Protein AF-A0A4P9YIH1-F1 (afdb_monomer)

pLDDT: mean 81.48, std 16.1, range [33.16, 98.31]

Secondary structure (DSSP, 8-state):
---HHHHHHHHHHHHHHHHHH-TTTHHHHHHHHHHHHHHHHHHHHHHHHHHHHHHHHHHHHHHHHHHHHHHHHHHHHHHHHHHHHHHHHHHHHHHHHHHHHHHHHHHHHHHHS---TTS-HHHHHHHHHHHHHHH---HHHHHHHHHH-GGGGSGGGS--

Radius of gyration: 50.25 Å; Cα contacts (8 Å, |Δi|>4): 17; chains: 1; bounding box: 88×40×124 Å

Sequence (160 aa):
MVNPDDQMAELNLIIEQVSQNYSLIAPVLIRIKSHYNELYRKRDDKNREKKDLEKRCNELGEQVKELCRKVKSLKDKERLMNDKILNLQKELNEKEKAIQDKSSIILDAIQEIPFDESISKRDFIVRWINQKISTGLNCKEELEYINKHPENIVESTNNI

Mean predicted aligned error: 14.92 Å

Structure (mmCIF, N/CA/C/O backbone):
data_AF-A0A4P9YIH1-F1
#
_entry.id   AF-A0A4P9YIH1-F1
#
loop_
_atom_site.group_PDB
_atom_site.id
_atom_site.type_symbol
_atom_site.label_atom_id
_atom_site.label_alt_id
_atom_site.label_comp_id
_atom_site.label_asym_id
_atom_site.label_entity_id
_atom_site.label_seq_id
_atom_site.pdbx_PDB_ins_code
_atom_site.Cartn_x
_atom_site.Cartn_y
_atom_site.Cartn_z
_atom_site.occupancy
_atom_site.B_iso_or_equiv
_atom_site.auth_seq_id
_atom_site.auth_comp_id
_atom_site.auth_asym_id
_atom_site.auth_atom_id
_atom_site.pdbx_PDB_model_num
ATOM 1 N N . MET A 1 1 ? 29.778 16.202 -35.582 1.00 55.41 1 MET A N 1
ATOM 2 C CA . MET A 1 1 ? 29.740 14.797 -36.049 1.00 55.41 1 MET A CA 1
ATOM 3 C C . MET A 1 1 ? 29.110 14.803 -37.428 1.00 55.41 1 MET A C 1
ATOM 5 O O . MET A 1 1 ? 28.101 15.475 -37.579 1.00 55.41 1 MET A O 1
ATOM 9 N N . VAL A 1 2 ? 29.721 14.146 -38.414 1.00 69.56 2 VAL A N 1
ATOM 10 C CA . VAL A 1 2 ? 29.160 14.036 -39.774 1.00 69.56 2 VAL A CA 1
ATOM 11 C C . VAL A 1 2 ? 27.953 13.092 -39.730 1.00 69.56 2 VAL A C 1
ATOM 13 O O . VAL A 1 2 ? 27.991 12.103 -38.994 1.00 69.56 2 VAL A O 1
ATOM 16 N N . ASN A 1 3 ? 26.879 13.421 -40.450 1.00 82.00 3 ASN A N 1
ATOM 17 C CA . ASN A 1 3 ? 25.670 12.603 -40.514 1.00 82.00 3 ASN A CA 1
ATOM 18 C C . ASN A 1 3 ? 25.991 11.247 -41.187 1.00 82.00 3 ASN A C 1
ATOM 20 O O . ASN A 1 3 ? 26.576 11.244 -42.270 1.00 82.00 3 ASN A O 1
ATOM 24 N N . PRO A 1 4 ? 25.638 10.105 -40.575 1.00 79.00 4 PRO A N 1
ATOM 25 C CA . PRO A 1 4 ? 25.829 8.775 -41.158 1.00 79.00 4 PRO A CA 1
ATOM 26 C C . PRO A 1 4 ? 25.236 8.616 -42.563 1.00 79.00 4 PRO A C 1
ATOM 28 O O . PRO A 1 4 ? 25.825 7.926 -43.394 1.00 79.00 4 PRO A O 1
ATOM 31 N N . ASP A 1 5 ? 24.115 9.281 -42.849 1.00 82.19 5 ASP A N 1
ATOM 32 C CA . ASP A 1 5 ? 23.485 9.241 -44.172 1.00 82.19 5 ASP A CA 1
ATOM 33 C C . ASP A 1 5 ? 24.341 9.959 -45.227 1.00 82.19 5 ASP A C 1
ATOM 35 O O . ASP A 1 5 ? 24.518 9.451 -46.336 1.00 82.19 5 ASP A O 1
ATOM 39 N N . ASP A 1 6 ? 24.964 11.081 -44.851 1.00 85.19 6 ASP A N 1
ATOM 40 C CA . ASP A 1 6 ? 25.886 11.826 -45.715 1.00 85.19 6 ASP A CA 1
ATOM 41 C C . ASP A 1 6 ? 27.170 11.014 -45.966 1.00 85.19 6 ASP A C 1
ATOM 43 O O . ASP A 1 6 ? 27.639 10.917 -47.100 1.00 85.19 6 ASP A O 1
ATOM 47 N N . GLN A 1 7 ? 27.694 10.338 -44.933 1.00 83.50 7 GLN A N 1
ATOM 48 C CA . GLN A 1 7 ? 28.839 9.423 -45.065 1.00 83.50 7 GLN A CA 1
ATOM 49 C C . GLN A 1 7 ? 28.525 8.234 -45.984 1.00 83.50 7 GLN A C 1
ATOM 51 O O . GLN A 1 7 ? 29.381 7.775 -46.741 1.00 83.50 7 GLN A O 1
ATOM 56 N N . MET A 1 8 ? 27.293 7.726 -45.935 1.00 85.38 8 MET A N 1
ATOM 57 C CA . MET A 1 8 ? 26.846 6.632 -46.792 1.00 85.38 8 MET A CA 1
ATOM 58 C C . MET A 1 8 ? 26.643 7.064 -48.241 1.00 85.38 8 MET A C 1
ATOM 60 O O . MET A 1 8 ? 26.949 6.286 -49.148 1.00 85.38 8 MET A O 1
ATOM 64 N N . ALA A 1 9 ? 26.161 8.286 -48.474 1.00 86.06 9 ALA A N 1
ATOM 65 C CA . ALA A 1 9 ? 26.066 8.865 -49.808 1.00 86.06 9 ALA A CA 1
ATOM 66 C C . ALA A 1 9 ? 27.456 9.033 -50.442 1.00 86.06 9 ALA A C 1
ATOM 68 O O . ALA A 1 9 ? 27.668 8.609 -51.578 1.00 86.06 9 ALA A O 1
ATOM 69 N N . GLU A 1 10 ? 28.424 9.552 -49.685 1.00 86.19 10 GLU A N 1
ATOM 70 C CA . GLU A 1 10 ? 29.813 9.694 -50.130 1.00 86.19 10 GLU A CA 1
ATOM 71 C C . GLU A 1 10 ? 30.459 8.332 -50.438 1.00 86.19 10 GLU A C 1
ATOM 73 O O . GLU A 1 10 ? 31.052 8.135 -51.500 1.00 86.19 10 GLU A O 1
ATOM 78 N N . LEU A 1 11 ? 30.263 7.338 -49.564 1.00 84.31 11 LEU A N 1
ATOM 79 C CA . LEU A 1 11 ? 30.773 5.982 -49.776 1.00 84.31 11 LEU A CA 1
ATOM 80 C C . LEU A 1 11 ? 30.163 5.310 -51.018 1.00 84.31 11 LEU A C 1
ATOM 82 O O . LEU A 1 11 ? 30.852 4.558 -51.709 1.00 84.31 11 LEU A O 1
ATOM 86 N N . ASN A 1 12 ? 28.889 5.576 -51.324 1.00 86.19 12 ASN A N 1
ATOM 87 C CA . ASN A 1 12 ? 28.241 5.065 -52.536 1.00 86.19 12 ASN A CA 1
ATOM 88 C C . ASN A 1 12 ? 28.895 5.618 -53.803 1.00 86.19 12 ASN A C 1
ATOM 90 O O . ASN A 1 12 ? 29.177 4.839 -54.712 1.00 86.19 12 ASN A O 1
ATOM 94 N N . LEU A 1 13 ? 29.183 6.921 -53.828 1.00 86.81 13 LEU A N 1
ATOM 95 C CA . LEU A 1 13 ? 29.855 7.576 -54.952 1.00 86.81 13 LEU A CA 1
ATOM 96 C C . LEU A 1 13 ? 31.269 7.017 -55.163 1.00 86.81 13 LEU A C 1
ATOM 98 O O . LEU A 1 13 ? 31.654 6.715 -56.291 1.00 86.81 13 LEU A O 1
ATOM 102 N N . ILE A 1 14 ? 32.021 6.799 -54.079 1.00 84.62 14 ILE A N 1
ATOM 103 C CA . ILE A 1 14 ? 33.359 6.192 -54.142 1.00 84.62 14 ILE A CA 1
ATOM 104 C C . ILE A 1 14 ? 33.281 4.759 -54.685 1.00 84.62 14 ILE A C 1
ATOM 106 O O . ILE A 1 14 ? 34.066 4.382 -55.554 1.00 84.62 14 ILE A O 1
ATOM 110 N N . ILE A 1 15 ? 32.332 3.949 -54.204 1.00 84.00 15 ILE A N 1
ATOM 111 C CA . ILE A 1 15 ? 32.149 2.573 -54.688 1.00 84.00 15 ILE A CA 1
ATOM 112 C C . ILE A 1 15 ? 31.808 2.563 -56.176 1.00 84.00 15 ILE A C 1
ATOM 114 O O . ILE A 1 15 ? 32.360 1.742 -56.906 1.00 84.00 15 ILE A O 1
ATOM 118 N N . GLU A 1 16 ? 30.937 3.458 -56.635 1.00 84.50 16 GLU A N 1
ATOM 119 C CA . GLU A 1 16 ? 30.557 3.567 -58.043 1.00 84.50 16 GLU A CA 1
ATOM 120 C C . GLU A 1 16 ? 31.764 3.922 -58.927 1.00 84.50 16 GLU A C 1
ATOM 122 O O . GLU A 1 16 ? 32.061 3.201 -59.882 1.00 84.50 16 GLU A O 1
ATOM 127 N N . GLN A 1 17 ? 32.533 4.948 -58.547 1.00 83.38 17 GLN A N 1
ATOM 128 C CA . GLN A 1 17 ? 33.735 5.380 -59.273 1.00 83.38 17 GLN A CA 1
ATOM 129 C C . GLN A 1 17 ? 34.842 4.314 -59.295 1.00 83.38 17 GLN A C 1
ATOM 131 O O . GLN A 1 17 ? 35.508 4.114 -60.315 1.00 83.38 17 GLN A O 1
ATOM 136 N N . VAL A 1 18 ? 35.050 3.602 -58.184 1.00 81.25 18 VAL A N 1
ATOM 137 C CA . VAL A 1 18 ? 36.070 2.546 -58.083 1.00 81.25 18 VAL A CA 1
ATOM 138 C C . VAL A 1 18 ? 35.636 1.287 -58.830 1.00 81.25 18 VAL A C 1
ATOM 140 O O . VAL A 1 18 ? 36.472 0.641 -59.455 1.00 81.25 18 VAL A O 1
ATOM 143 N N . SER A 1 19 ? 34.345 0.950 -58.837 1.00 79.12 19 SER A N 1
ATOM 144 C CA . SER A 1 19 ? 33.827 -0.222 -59.561 1.00 79.12 19 SER A CA 1
ATOM 145 C C . SER A 1 19 ? 33.978 -0.100 -61.074 1.00 79.12 19 SER A C 1
ATOM 147 O O . SER A 1 19 ? 34.156 -1.113 -61.745 1.00 79.12 19 SER A O 1
ATOM 149 N N . GLN A 1 20 ? 33.960 1.126 -61.601 1.00 78.75 20 GLN A N 1
ATOM 150 C CA . GLN A 1 20 ? 34.179 1.395 -63.022 1.00 78.75 20 GLN A CA 1
ATOM 151 C C . GLN A 1 20 ? 35.653 1.250 -63.441 1.00 78.75 20 GLN A C 1
ATOM 153 O O . GLN A 1 20 ? 35.920 0.901 -64.586 1.00 78.75 20 GLN A O 1
ATOM 158 N N . ASN A 1 21 ? 36.604 1.477 -62.525 1.00 79.19 21 ASN A N 1
ATOM 159 C CA . ASN A 1 21 ? 38.031 1.594 -62.856 1.00 79.19 21 ASN A CA 1
ATOM 160 C C . ASN A 1 21 ? 38.925 0.492 -62.247 1.00 79.19 21 ASN A C 1
ATOM 162 O O . ASN A 1 21 ? 40.013 0.234 -62.757 1.00 79.19 21 ASN A O 1
ATOM 166 N N . TYR A 1 22 ? 38.488 -0.182 -61.175 1.00 76.44 22 TYR A N 1
ATOM 167 C CA . TYR A 1 22 ? 39.299 -1.126 -60.392 1.00 76.44 22 TYR A CA 1
ATOM 168 C C . TYR A 1 22 ? 38.474 -2.325 -59.890 1.00 76.44 22 TYR A C 1
ATOM 170 O O . TYR A 1 22 ? 38.059 -2.403 -58.727 1.00 76.44 22 TYR A O 1
ATOM 178 N N . SER A 1 23 ? 38.290 -3.317 -60.765 1.00 74.25 23 SER A N 1
ATOM 179 C CA . SER A 1 23 ? 37.443 -4.502 -60.537 1.00 74.25 23 SER A CA 1
ATOM 180 C C . SER A 1 23 ? 37.811 -5.343 -59.304 1.00 74.25 23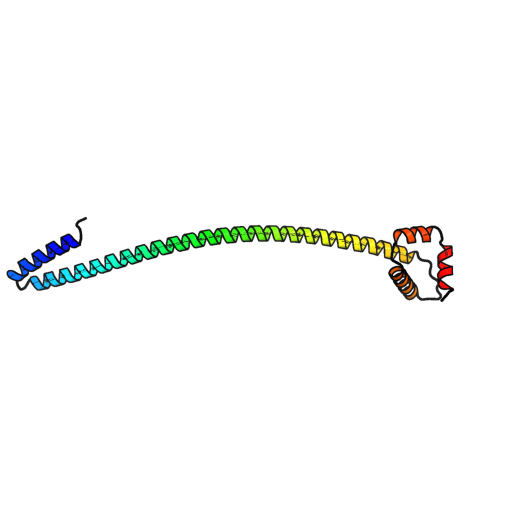 SER A C 1
ATOM 182 O O . SER A 1 23 ? 36.936 -5.965 -58.705 1.00 74.25 23 SER A O 1
ATOM 184 N N . LEU A 1 24 ? 39.079 -5.345 -58.881 1.00 80.62 24 LEU A N 1
ATOM 185 C CA . LEU A 1 24 ? 39.543 -6.114 -57.716 1.00 80.62 24 LEU A CA 1
ATOM 186 C C . LEU A 1 24 ? 39.245 -5.433 -56.367 1.00 80.62 24 LEU A C 1
ATOM 188 O O . LEU A 1 24 ? 39.159 -6.113 -55.345 1.00 80.62 24 LEU A O 1
ATOM 192 N N . ILE A 1 25 ? 39.072 -4.107 -56.346 1.00 80.81 25 ILE A N 1
ATOM 193 C CA . ILE A 1 25 ? 38.907 -3.319 -55.110 1.00 80.81 25 ILE A CA 1
ATOM 194 C C . ILE A 1 25 ? 37.425 -3.162 -54.749 1.00 80.81 25 ILE A C 1
ATOM 196 O O . ILE A 1 25 ? 37.061 -3.192 -53.571 1.00 80.81 25 ILE A O 1
ATOM 200 N N . ALA A 1 26 ? 36.549 -3.070 -55.752 1.00 81.75 26 ALA A N 1
ATOM 201 C CA . ALA A 1 26 ? 35.112 -2.900 -55.555 1.00 81.75 26 ALA A CA 1
ATOM 202 C C . ALA A 1 26 ? 34.461 -3.935 -54.605 1.00 81.75 26 ALA A C 1
ATOM 204 O O . ALA A 1 26 ? 33.733 -3.520 -53.698 1.00 81.75 26 ALA A O 1
ATOM 205 N N . PRO A 1 27 ? 34.758 -5.251 -54.684 1.00 85.88 27 PRO A N 1
ATOM 206 C CA . PRO A 1 27 ? 34.193 -6.232 -53.752 1.00 85.88 27 PRO A CA 1
ATOM 207 C C . PRO A 1 27 ? 34.603 -6.003 -52.290 1.00 85.88 27 PRO A C 1
ATOM 209 O O . PRO A 1 27 ? 33.838 -6.305 -51.371 1.00 85.88 27 PRO A O 1
ATOM 212 N N . VAL A 1 28 ? 35.807 -5.470 -52.054 1.00 86.69 28 VAL A N 1
ATOM 213 C C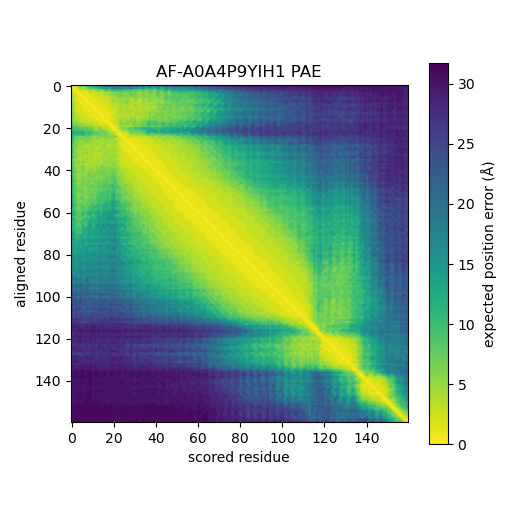A . VAL A 1 28 ? 36.294 -5.143 -50.706 1.00 86.69 28 VAL A CA 1
ATOM 214 C C . VAL A 1 28 ? 35.509 -3.961 -50.141 1.00 86.69 28 VAL A C 1
ATOM 216 O O . VAL A 1 28 ? 35.026 -4.042 -49.012 1.00 86.69 28 VAL A O 1
ATOM 219 N N . LEU A 1 29 ? 35.307 -2.906 -50.935 1.00 85.69 29 LEU A N 1
ATOM 220 C CA . LEU A 1 29 ? 34.535 -1.732 -50.519 1.00 85.69 29 LEU A CA 1
ATOM 221 C C . LEU A 1 29 ? 33.062 -2.069 -50.252 1.00 85.69 29 LEU A C 1
ATOM 223 O O . LEU A 1 29 ? 32.500 -1.610 -49.259 1.00 85.69 29 LEU A O 1
ATOM 227 N N . ILE A 1 30 ? 32.454 -2.933 -51.073 1.00 85.75 30 ILE A N 1
ATOM 228 C CA . ILE A 1 30 ? 31.090 -3.435 -50.842 1.00 85.75 30 ILE A CA 1
ATOM 229 C C . ILE A 1 30 ? 31.005 -4.167 -49.495 1.00 85.75 30 ILE A C 1
ATOM 231 O O . ILE A 1 30 ? 30.086 -3.910 -48.716 1.00 85.75 30 ILE A O 1
ATOM 235 N N . ARG A 1 31 ? 31.974 -5.037 -49.170 1.00 91.38 31 ARG A N 1
ATOM 236 C CA . ARG A 1 31 ? 32.007 -5.713 -47.861 1.00 91.38 31 ARG A CA 1
ATOM 237 C C . ARG A 1 31 ? 32.149 -4.726 -46.707 1.00 91.38 31 ARG A C 1
ATOM 239 O O . ARG A 1 31 ? 31.434 -4.879 -45.719 1.00 91.38 31 ARG A O 1
ATOM 246 N N . ILE A 1 32 ? 33.026 -3.729 -46.821 1.00 89.75 32 ILE A N 1
ATOM 247 C CA . ILE A 1 32 ? 33.203 -2.693 -45.791 1.00 89.75 32 ILE A CA 1
ATOM 248 C C . ILE A 1 32 ? 31.893 -1.924 -45.576 1.00 89.75 32 ILE A C 1
ATOM 250 O O . ILE A 1 32 ? 31.455 -1.784 -44.435 1.00 89.75 32 ILE A O 1
ATOM 254 N N . LYS A 1 33 ? 31.217 -1.513 -46.656 1.00 87.81 33 LYS A N 1
ATOM 255 C CA . LYS A 1 33 ? 29.903 -0.853 -46.602 1.00 87.81 33 LYS A CA 1
ATOM 256 C C . LYS A 1 33 ? 28.857 -1.712 -45.889 1.00 87.81 33 LYS A C 1
ATOM 258 O O . LYS A 1 33 ? 28.128 -1.210 -45.035 1.00 87.81 33 LYS A O 1
ATOM 263 N N . SER A 1 34 ? 28.784 -3.005 -46.207 1.00 90.00 34 SER A N 1
ATOM 264 C CA . SER A 1 34 ? 27.847 -3.917 -45.541 1.00 90.00 34 SER A CA 1
ATOM 265 C C . SER A 1 34 ? 28.124 -4.038 -44.040 1.00 90.00 34 SER A C 1
ATOM 267 O O . SER A 1 34 ? 27.187 -3.945 -43.251 1.00 90.00 34 SER A O 1
ATOM 269 N N . HIS A 1 35 ? 29.393 -4.164 -43.634 1.00 91.94 35 HIS A N 1
ATOM 270 C CA . HIS A 1 35 ? 29.762 -4.210 -42.213 1.00 91.94 35 HIS A CA 1
ATOM 271 C C . HIS A 1 35 ? 29.454 -2.888 -41.498 1.00 91.94 35 HIS A C 1
ATOM 273 O O . HIS A 1 35 ? 28.937 -2.903 -40.383 1.00 91.94 35 HIS A O 1
ATOM 279 N N . TYR A 1 36 ? 29.718 -1.744 -42.139 1.00 89.62 36 TYR A N 1
ATOM 280 C CA . TYR A 1 36 ? 29.362 -0.431 -41.597 1.00 89.62 36 TYR A CA 1
ATOM 281 C C . TYR A 1 36 ? 27.852 -0.323 -41.350 1.00 89.62 36 TYR A C 1
ATOM 283 O O . TYR A 1 36 ? 27.438 0.020 -40.244 1.00 89.62 36 TYR A O 1
ATOM 291 N N . ASN A 1 37 ? 27.028 -0.696 -42.334 1.00 89.19 37 ASN A N 1
ATOM 292 C CA . ASN A 1 37 ? 25.568 -0.683 -42.207 1.00 89.19 37 ASN A CA 1
ATOM 293 C C . ASN A 1 37 ? 25.064 -1.595 -41.082 1.00 89.19 37 ASN A C 1
ATOM 295 O O . ASN A 1 37 ? 24.128 -1.237 -40.367 1.00 89.19 37 ASN A O 1
ATOM 299 N N . GLU A 1 38 ? 25.667 -2.771 -40.909 1.00 93.75 38 GLU A N 1
ATOM 300 C CA . GLU A 1 38 ? 25.304 -3.685 -39.827 1.00 93.75 38 GLU A CA 1
ATOM 301 C C . GLU A 1 38 ? 25.638 -3.091 -38.452 1.00 93.75 38 GLU A C 1
ATOM 303 O O . GLU A 1 38 ? 24.802 -3.104 -37.547 1.00 93.75 38 GLU A O 1
ATOM 308 N N . LEU A 1 39 ? 26.838 -2.524 -38.296 1.00 92.06 39 LEU A N 1
ATOM 309 C CA . LEU A 1 39 ? 27.244 -1.848 -37.062 1.00 92.06 39 LEU A CA 1
ATOM 310 C C . LEU A 1 39 ? 26.364 -0.631 -36.766 1.00 92.06 39 LEU A C 1
ATOM 312 O O . LEU A 1 39 ? 26.018 -0.395 -35.607 1.00 92.06 39 LEU A O 1
ATOM 316 N N . TYR A 1 40 ? 25.983 0.114 -37.802 1.00 88.88 40 TYR A N 1
ATOM 317 C CA . TYR A 1 40 ? 25.095 1.261 -37.691 1.00 88.88 40 TYR A CA 1
ATOM 318 C C . TYR A 1 40 ? 23.711 0.853 -37.174 1.00 88.88 40 TYR A C 1
ATOM 320 O O . TYR A 1 40 ? 23.262 1.365 -36.150 1.00 88.88 40 TYR A O 1
ATOM 328 N N . ARG A 1 41 ? 23.088 -0.162 -37.787 1.00 91.31 41 ARG A N 1
ATOM 329 C CA . ARG A 1 41 ? 21.796 -0.699 -37.325 1.00 91.31 41 ARG A CA 1
ATOM 330 C C . ARG A 1 41 ? 21.868 -1.216 -35.891 1.00 91.31 41 ARG A C 1
ATOM 332 O O . ARG A 1 41 ? 21.028 -0.859 -35.075 1.00 91.31 41 ARG A O 1
ATOM 339 N N . LYS A 1 42 ? 22.916 -1.977 -35.550 1.00 94.69 42 LYS A N 1
ATOM 340 C CA . LYS A 1 42 ? 23.128 -2.469 -34.177 1.00 94.69 42 LYS A CA 1
ATOM 341 C C . LYS A 1 42 ? 23.253 -1.329 -33.165 1.00 94.69 42 LYS A C 1
ATOM 343 O O . LYS A 1 42 ? 22.794 -1.470 -32.034 1.00 94.69 42 LYS A O 1
ATOM 348 N N . ARG A 1 43 ? 23.891 -0.214 -33.535 1.00 92.38 43 ARG A N 1
ATOM 349 C CA . ARG A 1 43 ? 23.970 0.980 -32.681 1.00 92.38 43 ARG A CA 1
ATOM 350 C C . ARG A 1 43 ? 22.586 1.593 -32.472 1.00 92.38 43 ARG A C 1
ATOM 352 O O . ARG A 1 43 ? 22.241 1.898 -31.333 1.00 92.38 43 ARG A O 1
ATOM 359 N N . ASP A 1 44 ? 21.812 1.761 -33.537 1.00 91.94 44 ASP A N 1
ATOM 360 C CA . ASP A 1 44 ? 20.477 2.360 -33.460 1.00 91.94 44 ASP A CA 1
ATOM 361 C C . ASP A 1 44 ? 19.501 1.499 -32.656 1.00 91.94 44 ASP A C 1
ATOM 363 O O . ASP A 1 44 ? 18.761 2.026 -31.823 1.00 91.94 44 ASP A O 1
ATOM 367 N N . ASP A 1 45 ? 19.549 0.178 -32.822 1.00 95.69 45 ASP A N 1
ATOM 368 C CA . ASP A 1 45 ? 18.756 -0.765 -32.030 1.00 95.69 45 ASP A CA 1
ATOM 369 C C . ASP A 1 45 ? 19.103 -0.672 -30.542 1.00 95.69 45 ASP A C 1
ATOM 371 O O . ASP A 1 45 ? 18.209 -0.504 -29.713 1.00 95.69 45 ASP A O 1
ATOM 375 N N . LYS A 1 46 ? 20.398 -0.650 -30.199 1.00 95.69 46 LYS A N 1
ATOM 376 C CA . LYS A 1 46 ? 20.847 -0.442 -28.813 1.00 95.69 46 LYS A CA 1
ATOM 377 C C . LYS A 1 46 ? 20.416 0.910 -28.249 1.00 95.69 46 LYS A C 1
ATOM 379 O O . LYS A 1 46 ? 20.084 1.006 -27.071 1.00 95.69 46 LYS A O 1
ATOM 384 N N . ASN A 1 47 ? 20.420 1.965 -29.061 1.00 95.56 47 ASN A N 1
ATOM 385 C CA . ASN A 1 47 ? 19.964 3.285 -28.630 1.00 95.56 47 ASN A CA 1
ATOM 386 C C . ASN A 1 47 ? 18.453 3.312 -28.367 1.00 95.56 47 ASN A C 1
ATOM 388 O O . ASN A 1 47 ? 18.016 3.989 -27.436 1.00 95.56 47 ASN A O 1
ATOM 392 N N . ARG A 1 48 ? 17.658 2.587 -29.165 1.00 95.75 48 ARG A N 1
ATOM 393 C CA . ARG A 1 48 ? 16.218 2.413 -28.925 1.00 95.75 48 ARG A CA 1
ATOM 394 C C . ARG A 1 48 ? 15.966 1.627 -27.644 1.00 95.75 48 ARG A C 1
ATOM 396 O O . ARG A 1 48 ? 15.272 2.128 -26.767 1.0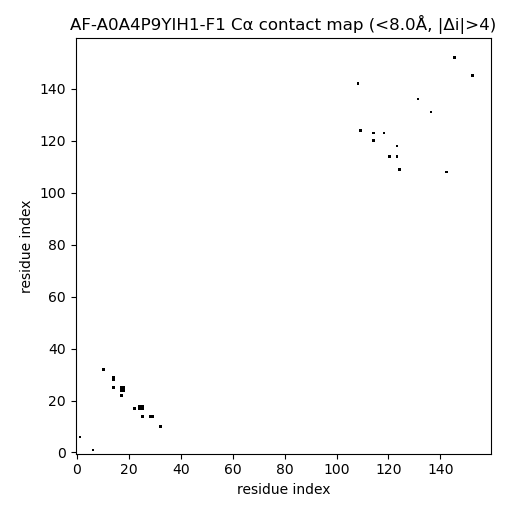0 95.75 48 ARG A O 1
ATOM 403 N N . GLU A 1 49 ? 16.627 0.484 -27.488 1.00 97.44 49 GLU A N 1
ATOM 404 C CA . GLU A 1 49 ? 16.538 -0.341 -26.279 1.00 97.44 49 GLU A CA 1
ATOM 405 C C . GLU A 1 49 ? 16.927 0.451 -25.023 1.00 97.44 49 GLU A C 1
ATOM 407 O O . GLU A 1 49 ? 16.225 0.412 -24.014 1.00 97.44 49 GLU A O 1
ATOM 412 N N . LYS A 1 50 ? 18.000 1.250 -25.094 1.00 97.25 50 LYS A N 1
ATOM 413 C CA . LYS A 1 50 ? 18.411 2.129 -23.994 1.00 97.25 50 LYS A CA 1
ATOM 414 C C . LYS A 1 50 ? 17.304 3.111 -23.598 1.00 97.25 50 LYS A C 1
ATOM 416 O O . LYS A 1 50 ? 17.036 3.256 -22.409 1.00 97.25 50 LYS A O 1
ATOM 421 N N . LYS A 1 51 ? 16.657 3.768 -24.567 1.00 96.88 51 LYS A N 1
ATOM 422 C CA . LYS A 1 51 ? 15.554 4.708 -24.296 1.00 96.88 51 LYS A CA 1
ATOM 423 C C . LYS A 1 51 ? 14.350 4.009 -23.666 1.00 96.88 51 LYS A C 1
ATOM 425 O O . LYS A 1 51 ? 13.749 4.550 -22.739 1.00 96.88 51 LYS A O 1
ATOM 430 N N . ASP A 1 52 ? 14.019 2.810 -24.134 1.00 97.94 52 ASP A N 1
ATOM 431 C CA . ASP A 1 52 ? 12.914 2.023 -23.581 1.00 97.94 52 ASP A CA 1
ATOM 432 C C . ASP A 1 52 ? 13.204 1.590 -22.136 1.00 97.94 52 ASP A C 1
ATOM 434 O O . ASP A 1 52 ? 12.337 1.693 -21.264 1.00 97.94 52 ASP A O 1
ATOM 438 N N . LEU A 1 53 ? 14.443 1.181 -21.849 1.00 97.81 53 LEU A N 1
ATOM 439 C CA . LEU A 1 53 ? 14.892 0.862 -20.493 1.00 97.81 53 LEU A CA 1
ATOM 440 C C . LEU A 1 53 ? 14.875 2.091 -19.576 1.00 97.81 53 LEU A C 1
ATOM 442 O O . LEU A 1 53 ? 14.396 1.993 -18.449 1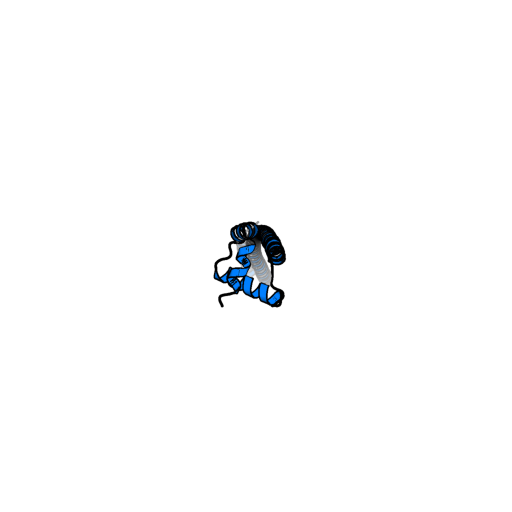.00 97.81 53 LEU A O 1
ATOM 446 N N . GLU A 1 54 ? 15.335 3.253 -20.048 1.00 97.88 54 GLU A N 1
ATOM 447 C CA . GLU A 1 54 ? 15.261 4.516 -19.298 1.00 97.88 54 GLU A CA 1
ATOM 448 C C . GLU A 1 54 ? 13.811 4.878 -18.956 1.00 97.88 54 GLU A C 1
ATOM 450 O O . GLU A 1 54 ? 13.507 5.222 -17.811 1.00 97.88 54 GLU A O 1
ATOM 455 N N . LYS A 1 55 ? 12.890 4.731 -19.917 1.00 97.94 55 LYS A N 1
ATOM 456 C CA . LYS A 1 55 ? 11.459 4.951 -19.689 1.00 97.94 55 LYS A CA 1
ATOM 457 C C . LYS A 1 55 ? 10.910 3.999 -18.624 1.00 97.94 55 LYS A C 1
ATOM 459 O O . LYS A 1 55 ? 10.258 4.451 -17.684 1.00 97.94 55 LYS A O 1
ATOM 464 N N . ARG A 1 56 ? 11.226 2.706 -18.720 1.00 98.06 56 ARG A N 1
ATOM 465 C CA . ARG A 1 56 ? 10.778 1.695 -17.752 1.00 98.06 56 ARG A CA 1
ATOM 466 C C . ARG A 1 56 ? 11.347 1.934 -16.352 1.00 98.06 56 ARG A C 1
ATOM 468 O O . ARG A 1 56 ? 10.632 1.760 -15.369 1.00 98.06 56 ARG A O 1
ATOM 475 N N . CYS A 1 57 ? 12.603 2.366 -16.244 1.00 98.06 57 CYS A N 1
ATOM 476 C CA . CYS A 1 57 ? 13.205 2.767 -14.972 1.00 98.06 57 CYS A CA 1
ATOM 477 C C . CYS A 1 57 ? 12.460 3.948 -14.338 1.00 98.06 57 CYS A C 1
ATOM 479 O O . CYS A 1 57 ? 12.196 3.923 -13.137 1.00 98.06 57 CYS A O 1
ATOM 481 N N . ASN A 1 58 ? 12.077 4.951 -15.132 1.00 97.94 58 ASN A N 1
ATOM 482 C CA . ASN A 1 58 ? 11.303 6.090 -14.638 1.00 97.94 58 ASN A CA 1
ATOM 483 C C . ASN A 1 58 ? 9.906 5.666 -14.157 1.00 97.94 58 ASN A C 1
ATOM 485 O O . ASN A 1 58 ? 9.493 6.052 -13.066 1.00 97.94 58 ASN A O 1
ATOM 489 N N . GLU A 1 59 ? 9.205 4.828 -14.925 1.00 98.31 59 GLU A N 1
ATOM 490 C CA . GLU A 1 59 ? 7.889 4.291 -14.547 1.00 98.31 59 GLU A CA 1
ATOM 491 C C . GLU A 1 59 ? 7.953 3.481 -13.245 1.00 98.31 59 GLU A C 1
ATOM 493 O O . GLU A 1 59 ? 7.142 3.689 -12.341 1.00 98.31 59 GLU A O 1
ATOM 498 N N . LEU A 1 60 ? 8.951 2.602 -13.108 1.00 98.25 60 LEU A N 1
ATOM 499 C CA . LEU A 1 60 ? 9.186 1.854 -11.871 1.00 98.25 60 LEU A CA 1
ATOM 500 C C . LEU A 1 60 ? 9.527 2.786 -10.702 1.00 98.25 60 LEU A C 1
ATOM 502 O O . LEU A 1 60 ? 9.053 2.568 -9.588 1.00 98.25 60 LEU A O 1
ATOM 506 N N . GLY A 1 61 ? 10.301 3.846 -10.944 1.00 98.25 61 GLY A N 1
ATOM 507 C CA . GLY A 1 61 ? 10.604 4.865 -9.941 1.00 98.25 61 GLY A CA 1
ATOM 508 C C . GLY A 1 61 ? 9.350 5.556 -9.399 1.00 98.25 61 GLY A C 1
ATOM 509 O O . GLY A 1 61 ? 9.226 5.747 -8.187 1.00 98.25 61 GLY A O 1
ATOM 510 N N . GLU A 1 62 ? 8.391 5.881 -10.266 1.00 98.25 62 GLU A N 1
ATOM 511 C CA . GLU A 1 62 ? 7.106 6.451 -9.846 1.00 98.25 62 GLU A CA 1
ATOM 512 C C . GLU A 1 62 ? 6.239 5.440 -9.084 1.00 98.25 62 GLU A C 1
ATOM 514 O O . GLU A 1 62 ? 5.692 5.780 -8.030 1.00 98.25 62 GLU A O 1
ATOM 519 N N . GLN A 1 63 ? 6.192 4.177 -9.525 1.00 98.31 63 GLN A N 1
ATOM 520 C CA . GLN A 1 63 ? 5.489 3.112 -8.796 1.00 98.31 63 GLN A CA 1
ATOM 521 C C . GLN A 1 63 ? 6.055 2.914 -7.382 1.00 98.31 63 GLN A C 1
ATOM 523 O O . GLN A 1 63 ? 5.301 2.779 -6.417 1.00 98.31 63 GLN A O 1
ATOM 528 N N . VAL A 1 64 ? 7.383 2.955 -7.223 1.00 98.19 64 VAL A N 1
ATOM 529 C CA . VAL A 1 64 ? 8.032 2.867 -5.907 1.00 98.19 64 VAL A CA 1
ATOM 530 C C . VAL A 1 64 ? 7.620 4.040 -5.015 1.00 98.19 64 VAL A C 1
ATOM 532 O O . VAL A 1 64 ? 7.259 3.825 -3.856 1.00 98.19 64 VAL A O 1
ATOM 535 N N . LYS A 1 65 ? 7.604 5.274 -5.536 1.00 98.06 65 LYS A N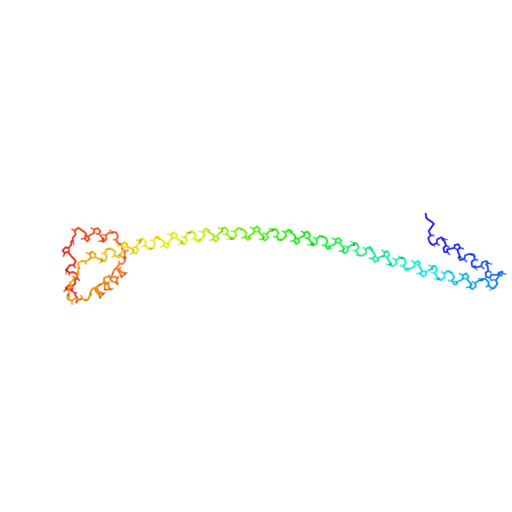 1
ATOM 536 C CA . LYS A 1 65 ? 7.154 6.452 -4.770 1.00 98.06 65 LYS A CA 1
ATOM 537 C C . LYS A 1 65 ? 5.706 6.306 -4.305 1.00 98.06 65 LYS A C 1
ATOM 539 O O . LYS A 1 65 ? 5.396 6.643 -3.159 1.00 98.06 65 LYS A O 1
ATOM 544 N N . GLU A 1 66 ? 4.822 5.808 -5.164 1.00 98.31 66 GLU A N 1
ATOM 545 C CA . GLU A 1 66 ? 3.421 5.564 -4.818 1.00 98.31 66 GLU A CA 1
ATOM 546 C C . GLU A 1 66 ? 3.285 4.504 -3.717 1.00 98.31 66 GLU A C 1
ATOM 548 O O . GLU A 1 66 ? 2.611 4.737 -2.707 1.00 98.31 66 GLU A O 1
ATOM 553 N N . LEU A 1 67 ? 3.991 3.377 -3.850 1.00 98.31 67 LEU A N 1
ATOM 554 C CA . LEU A 1 67 ? 4.009 2.327 -2.832 1.00 98.31 67 LEU A CA 1
ATOM 555 C C . LEU A 1 67 ? 4.537 2.846 -1.491 1.00 98.31 67 LEU A C 1
ATOM 557 O O . LEU A 1 67 ? 3.930 2.573 -0.455 1.00 98.31 67 LEU A O 1
ATOM 561 N N . CYS A 1 68 ? 5.596 3.659 -1.484 1.00 97.75 68 CYS A N 1
ATOM 562 C CA . CYS A 1 68 ? 6.101 4.291 -0.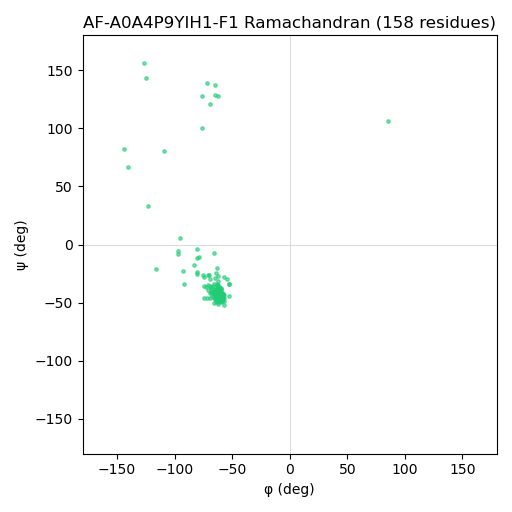264 1.00 97.75 68 CYS A CA 1
ATOM 563 C C . CYS A 1 68 ? 5.041 5.172 0.418 1.00 97.75 68 CYS A C 1
ATOM 565 O O . CYS A 1 68 ? 4.885 5.113 1.642 1.00 97.75 68 CYS A O 1
ATOM 567 N N . ARG A 1 69 ? 4.272 5.958 -0.351 1.00 98.06 69 ARG A N 1
ATOM 568 C CA . ARG A 1 69 ? 3.159 6.761 0.192 1.00 98.06 69 ARG A CA 1
ATOM 569 C C . ARG A 1 69 ? 2.068 5.872 0.789 1.00 98.06 69 ARG A C 1
ATOM 571 O O . ARG A 1 69 ? 1.587 6.153 1.887 1.00 98.06 69 ARG A O 1
ATOM 578 N N . LYS A 1 70 ? 1.713 4.778 0.107 1.00 98.25 70 LYS A N 1
ATOM 579 C CA . LYS A 1 70 ? 0.708 3.817 0.581 1.00 98.25 70 LYS A CA 1
ATOM 580 C C . LYS A 1 70 ? 1.141 3.133 1.877 1.00 98.25 70 LYS A C 1
ATOM 582 O O . LYS A 1 70 ? 0.352 3.070 2.815 1.00 98.25 70 LYS A O 1
ATOM 587 N N . VAL A 1 71 ? 2.398 2.695 1.965 1.00 98.25 71 VAL A N 1
ATOM 588 C CA . VAL A 1 71 ? 2.972 2.103 3.186 1.00 98.25 71 VAL A CA 1
ATOM 589 C C . VAL A 1 71 ? 2.918 3.090 4.349 1.00 98.25 71 VAL A C 1
ATOM 591 O O . VAL A 1 71 ? 2.501 2.712 5.440 1.00 98.25 71 VAL A O 1
ATOM 594 N N . LYS A 1 72 ? 3.282 4.359 4.126 1.00 97.56 72 LYS A N 1
ATOM 595 C CA . LYS A 1 72 ? 3.199 5.390 5.170 1.00 97.56 72 LYS A CA 1
ATOM 596 C C . LYS A 1 72 ? 1.763 5.567 5.675 1.00 97.56 72 LYS A C 1
ATOM 598 O O . LYS A 1 72 ? 1.532 5.492 6.875 1.00 97.56 72 LYS A O 1
ATOM 603 N N . SER A 1 73 ? 0.799 5.694 4.762 1.00 98.19 73 SER A N 1
ATOM 604 C CA . SER A 1 73 ? -0.620 5.813 5.124 1.00 98.19 73 SER A CA 1
ATOM 605 C C . SER A 1 73 ? -1.140 4.601 5.903 1.00 98.19 73 SER A C 1
ATOM 607 O O . SER A 1 73 ? -1.921 4.761 6.839 1.00 98.19 73 SER A O 1
ATOM 609 N N . LEU A 1 74 ? -0.713 3.387 5.542 1.00 98.19 74 LEU A N 1
ATOM 610 C CA . LEU A 1 74 ? -1.096 2.174 6.264 1.00 98.19 74 LEU A CA 1
ATOM 611 C C . LEU A 1 74 ? -0.514 2.140 7.680 1.00 98.19 74 LEU A C 1
ATOM 613 O O . LEU A 1 74 ? -1.254 1.822 8.604 1.00 98.19 74 LEU A O 1
ATOM 617 N N . LYS A 1 75 ? 0.749 2.542 7.870 1.00 97.94 75 LYS A N 1
ATOM 618 C CA . LYS A 1 75 ? 1.355 2.660 9.208 1.00 97.94 75 LYS A CA 1
ATOM 619 C C . LYS A 1 75 ? 0.627 3.674 10.090 1.00 97.94 75 LYS A C 1
ATOM 621 O O . LYS A 1 75 ? 0.413 3.420 11.272 1.00 97.94 75 LYS A O 1
ATOM 626 N N . ASP A 1 76 ? 0.204 4.800 9.519 1.00 97.56 76 ASP A N 1
ATOM 627 C CA . ASP A 1 76 ? -0.568 5.802 10.259 1.00 97.56 76 ASP A CA 1
ATOM 628 C C . ASP A 1 76 ? -1.935 5.240 10.693 1.00 97.56 76 ASP A C 1
ATOM 630 O O . ASP A 1 76 ? -2.363 5.436 11.832 1.00 97.56 76 ASP A O 1
ATOM 634 N N . LYS A 1 77 ? -2.605 4.476 9.817 1.00 97.88 77 LYS A N 1
ATOM 635 C CA . LYS A 1 77 ? -3.864 3.784 10.148 1.00 97.88 77 LYS A CA 1
ATOM 636 C C . LYS A 1 77 ? -3.677 2.706 11.214 1.00 97.88 77 LYS A C 1
ATOM 638 O O . LYS A 1 77 ? -4.503 2.616 12.117 1.00 97.88 77 LYS A O 1
ATOM 643 N N . GLU A 1 78 ? -2.614 1.914 11.117 1.00 98.06 78 GLU A N 1
ATOM 644 C CA . GLU A 1 78 ? -2.257 0.892 12.106 1.00 98.06 78 GLU A CA 1
ATOM 645 C C . GLU A 1 78 ? -2.063 1.518 13.490 1.00 98.06 78 GLU A C 1
ATOM 647 O O . GLU A 1 78 ? -2.661 1.064 14.463 1.00 98.06 78 GLU A O 1
ATOM 652 N N . ARG A 1 79 ? -1.321 2.630 13.570 1.00 98.06 79 ARG A N 1
ATOM 653 C CA . ARG A 1 79 ? -1.137 3.377 14.819 1.00 98.06 79 ARG A CA 1
ATOM 654 C C . ARG A 1 79 ? -2.469 3.826 15.422 1.00 98.06 79 ARG A C 1
ATOM 656 O O . ARG A 1 79 ? -2.719 3.572 16.594 1.00 98.06 79 ARG A O 1
ATOM 663 N N . LEU A 1 80 ? -3.345 4.428 14.614 1.00 98.12 80 LEU A N 1
ATOM 664 C CA . LEU A 1 80 ? -4.670 4.865 15.070 1.00 98.12 80 LEU A CA 1
ATOM 665 C C . LEU A 1 80 ? -5.539 3.701 15.567 1.00 98.12 80 LEU A C 1
ATOM 667 O O . LEU A 1 80 ? -6.313 3.867 16.508 1.00 98.12 80 LEU A O 1
ATOM 671 N N . MET A 1 81 ? -5.450 2.531 14.931 1.00 97.81 81 MET A N 1
ATOM 672 C CA . MET A 1 81 ? -6.172 1.339 15.379 1.00 97.81 81 MET A CA 1
ATOM 673 C C . MET A 1 81 ? -5.618 0.810 16.702 1.00 97.81 81 MET A C 1
ATOM 675 O O . MET A 1 81 ? -6.406 0.495 17.590 1.00 97.81 81 MET A O 1
ATOM 679 N N . ASN A 1 82 ? -4.297 0.779 16.867 1.00 97.56 82 ASN A N 1
ATOM 680 C CA . ASN A 1 82 ? -3.664 0.367 18.120 1.00 97.56 82 ASN A CA 1
ATOM 681 C C . ASN A 1 82 ? -4.051 1.292 19.282 1.00 97.56 82 ASN A C 1
ATOM 683 O O . ASN A 1 82 ? -4.404 0.805 20.355 1.00 97.56 82 ASN A O 1
ATOM 687 N N . ASP A 1 83 ? -4.089 2.607 19.052 1.00 97.44 83 ASP A N 1
ATOM 688 C CA . ASP A 1 83 ? -4.544 3.574 20.058 1.00 97.44 83 ASP A CA 1
ATOM 689 C C . ASP A 1 83 ? -6.017 3.332 20.448 1.00 97.44 83 ASP A C 1
ATOM 691 O O . ASP A 1 83 ? -6.374 3.368 21.628 1.00 97.44 83 ASP A O 1
ATOM 695 N N . LYS A 1 84 ? -6.884 3.013 19.475 1.00 97.69 84 LYS A N 1
ATOM 696 C CA . LYS A 1 84 ? -8.287 2.647 19.743 1.00 97.69 84 LYS A CA 1
ATOM 697 C C . LYS A 1 84 ? -8.413 1.351 20.541 1.00 97.69 84 LYS A C 1
ATOM 699 O O . LYS A 1 84 ? -9.231 1.295 21.453 1.00 97.69 84 LYS A O 1
ATOM 704 N N . ILE A 1 85 ? -7.620 0.329 20.217 1.00 97.81 85 ILE A N 1
ATOM 705 C CA . ILE A 1 85 ? -7.602 -0.942 20.955 1.00 97.81 85 ILE A CA 1
ATOM 706 C C . ILE A 1 85 ? -7.207 -0.696 22.411 1.00 97.81 85 ILE A C 1
ATOM 708 O O . ILE A 1 85 ? -7.884 -1.186 23.311 1.00 97.81 85 ILE A O 1
ATOM 712 N N . LEU A 1 86 ? -6.171 0.110 22.650 1.00 97.75 86 LEU A N 1
ATOM 713 C CA . LEU A 1 86 ? -5.724 0.442 24.000 1.00 97.75 86 LEU A CA 1
ATOM 714 C C . LEU A 1 86 ? -6.819 1.160 24.805 1.00 97.75 86 LEU A C 1
ATOM 716 O O . LEU A 1 86 ? -7.024 0.861 25.980 1.00 97.75 86 LEU A O 1
ATOM 720 N N . ASN A 1 87 ? -7.545 2.089 24.180 1.00 97.75 87 ASN A N 1
ATOM 721 C CA . ASN A 1 87 ? -8.660 2.776 24.833 1.00 97.75 87 ASN A CA 1
ATOM 722 C C . ASN A 1 87 ? -9.809 1.813 25.160 1.00 97.75 87 ASN A C 1
ATOM 724 O O . ASN A 1 87 ? -10.295 1.816 26.287 1.00 97.75 87 ASN A O 1
ATOM 728 N N . LEU A 1 88 ? -10.181 0.933 24.227 1.00 97.19 88 LEU A N 1
ATOM 729 C CA . LEU A 1 88 ? -11.212 -0.082 24.465 1.00 97.19 88 LEU A CA 1
ATOM 730 C C . LEU A 1 88 ? -10.820 -1.062 25.579 1.00 97.19 88 LEU A C 1
ATOM 732 O O . LEU A 1 88 ? -11.670 -1.452 26.372 1.00 97.19 88 LEU A O 1
ATOM 736 N N . GLN A 1 89 ? -9.542 -1.436 25.676 1.00 97.44 89 GLN A N 1
ATOM 737 C CA . GLN A 1 89 ? -9.039 -2.270 26.772 1.00 97.44 89 GLN A CA 1
ATOM 738 C C . GLN A 1 89 ? -9.164 -1.572 28.130 1.00 97.44 89 GLN A C 1
ATOM 740 O O . GLN A 1 89 ? -9.532 -2.211 29.114 1.00 97.44 89 GLN A O 1
ATOM 745 N N . LYS A 1 90 ? -8.900 -0.260 28.195 1.00 96.94 90 LYS A N 1
ATOM 746 C CA . LYS A 1 90 ? -9.106 0.521 29.424 1.00 96.94 90 LYS A CA 1
ATOM 747 C C . LYS A 1 90 ? -10.580 0.571 29.815 1.00 96.94 90 LYS A C 1
ATOM 749 O O . LYS A 1 90 ? -10.902 0.241 30.950 1.00 96.94 90 LYS A O 1
ATOM 754 N N . GLU A 1 91 ? -11.463 0.898 28.872 1.00 96.75 91 GLU A N 1
ATOM 755 C CA . GLU A 1 91 ? -12.911 0.924 29.117 1.00 96.75 91 GLU A CA 1
ATOM 756 C C . GLU A 1 91 ? -13.445 -0.444 29.566 1.00 96.75 91 GLU A C 1
ATOM 758 O O . GLU A 1 91 ? -14.312 -0.521 30.437 1.00 96.75 91 GLU A O 1
ATOM 763 N N . LEU A 1 92 ? -12.932 -1.534 28.987 1.00 95.94 92 LEU A N 1
ATOM 764 C CA . LEU A 1 92 ? -13.298 -2.890 29.385 1.00 95.94 92 LEU A CA 1
ATOM 765 C C . LEU A 1 92 ? -12.886 -3.169 30.834 1.00 95.94 92 LEU A C 1
ATOM 767 O O . LEU A 1 92 ? -13.728 -3.597 31.620 1.00 95.94 92 LEU A O 1
ATOM 771 N N . ASN A 1 93 ? -11.639 -2.863 31.200 1.00 95.75 93 ASN A N 1
ATOM 772 C CA . ASN A 1 93 ? -11.140 -3.051 32.564 1.00 95.75 93 ASN A CA 1
ATOM 773 C C . ASN A 1 93 ? -11.924 -2.215 33.586 1.00 95.75 93 ASN A C 1
ATOM 775 O O . ASN A 1 93 ? -12.215 -2.685 34.685 1.00 95.75 93 ASN A O 1
ATOM 779 N N . GLU A 1 94 ? -12.291 -0.980 33.239 1.00 96.06 94 GLU A N 1
ATOM 780 C CA . GLU A 1 94 ? -13.122 -0.123 34.092 1.00 96.06 94 GLU A CA 1
ATOM 781 C C . GLU A 1 94 ? -14.514 -0.726 34.314 1.00 96.06 94 GLU A C 1
ATOM 783 O O . GLU A 1 94 ? -15.010 -0.749 35.444 1.00 96.06 94 GLU A O 1
ATOM 788 N N . LYS A 1 95 ? -15.135 -1.266 33.258 1.00 92.75 95 LYS A N 1
ATOM 789 C CA . LYS A 1 95 ? -16.429 -1.953 33.362 1.00 92.75 95 LYS A CA 1
ATOM 790 C C . LYS A 1 95 ? -16.335 -3.246 34.162 1.00 92.75 95 LYS A C 1
ATOM 792 O O . LYS A 1 95 ? -17.226 -3.512 34.964 1.00 92.75 95 LYS A O 1
ATOM 797 N N . GLU A 1 96 ? -15.282 -4.031 33.969 1.00 93.94 96 GLU A N 1
ATOM 798 C CA . GLU A 1 96 ? -15.053 -5.272 34.711 1.00 93.94 96 GLU A CA 1
ATOM 799 C C . GLU A 1 96 ? -14.871 -4.992 36.204 1.00 93.94 96 GLU A C 1
ATOM 801 O O . GLU A 1 96 ? -15.541 -5.612 37.030 1.00 93.94 96 GLU A O 1
ATOM 806 N N . LYS A 1 97 ? -14.086 -3.965 36.550 1.00 92.50 97 LYS A N 1
ATOM 807 C CA . LYS A 1 97 ? -13.962 -3.496 37.932 1.00 92.50 97 LYS A CA 1
ATOM 808 C C . LYS A 1 97 ? -15.310 -3.060 38.508 1.00 92.50 97 LYS A C 1
ATOM 810 O O . LYS A 1 97 ? -15.667 -3.479 39.602 1.00 92.50 97 LYS A O 1
ATOM 815 N N . ALA A 1 98 ? -16.101 -2.290 37.761 1.00 87.50 98 ALA A N 1
ATOM 816 C CA . ALA A 1 98 ? -17.427 -1.874 38.215 1.00 87.50 98 ALA A CA 1
ATOM 817 C C . ALA A 1 98 ? -18.386 -3.062 38.431 1.00 87.50 98 ALA A C 1
ATOM 819 O O . ALA A 1 98 ? -19.223 -3.022 39.333 1.00 87.50 98 ALA A O 1
ATOM 820 N N . ILE A 1 99 ? -18.288 -4.117 37.615 1.00 84.94 99 ILE A N 1
ATOM 821 C CA . ILE A 1 99 ? -19.042 -5.363 37.814 1.00 84.94 99 ILE A CA 1
ATOM 822 C C . ILE A 1 99 ? -18.564 -6.076 39.077 1.00 84.94 99 ILE A C 1
ATOM 824 O O . ILE A 1 99 ? -19.400 -6.531 39.857 1.00 84.94 99 ILE A O 1
ATOM 828 N N . GLN A 1 100 ? -17.252 -6.161 39.298 1.00 86.00 100 GLN A N 1
ATOM 829 C CA . GLN A 1 100 ? -16.677 -6.788 40.485 1.00 86.00 100 GLN A CA 1
ATOM 830 C C . GLN A 1 100 ? -17.101 -6.058 41.766 1.00 86.00 100 GLN A C 1
ATOM 832 O O . GLN A 1 100 ? -17.587 -6.703 42.693 1.00 86.00 100 GLN A O 1
ATOM 837 N N . ASP A 1 101 ? -17.018 -4.726 41.781 1.00 81.69 101 ASP A N 1
ATOM 838 C CA . ASP A 1 101 ? -17.446 -3.887 42.905 1.00 81.69 101 ASP A CA 1
ATOM 839 C C . ASP A 1 101 ? -18.940 -4.103 43.213 1.00 81.69 101 ASP A C 1
ATOM 841 O O . ASP A 1 101 ? -19.324 -4.352 44.356 1.00 81.69 101 ASP A O 1
ATOM 845 N N . LYS A 1 102 ? -19.799 -4.097 42.181 1.00 78.69 102 LYS A N 1
ATOM 846 C CA . LYS A 1 102 ? -21.239 -4.379 42.336 1.00 78.69 102 LYS A CA 1
ATOM 847 C C . LYS A 1 102 ? -21.513 -5.803 42.812 1.00 78.69 102 LYS A C 1
ATOM 849 O O . LYS A 1 102 ? -22.413 -6.007 43.620 1.00 78.69 102 LYS A O 1
ATOM 854 N N . SER A 1 103 ? -20.759 -6.778 42.315 1.00 78.44 103 SER A N 1
ATOM 855 C CA . SER A 1 103 ? -20.901 -8.178 42.718 1.00 78.44 103 SER A CA 1
ATOM 856 C C . SER A 1 103 ? -20.517 -8.369 44.182 1.00 78.44 103 SER A C 1
ATOM 858 O O . SER A 1 103 ? -21.209 -9.098 44.884 1.00 78.44 103 SER A O 1
ATOM 860 N N . SER A 1 104 ? -19.475 -7.676 44.659 1.00 78.50 104 SER A N 1
ATOM 861 C CA . SER A 1 104 ? -19.101 -7.672 46.078 1.00 78.50 104 SER A CA 1
ATOM 862 C C . SER A 1 104 ? -20.239 -7.140 46.942 1.00 78.50 104 SER A C 1
ATOM 864 O O . SER A 1 104 ? -20.660 -7.826 47.861 1.00 78.50 104 SER A O 1
ATOM 866 N N . ILE A 1 105 ? -20.815 -5.988 46.582 1.00 78.75 105 ILE A N 1
ATOM 867 C CA . ILE A 1 105 ? -21.950 -5.398 47.313 1.00 78.75 105 ILE A CA 1
ATOM 868 C C . ILE A 1 105 ? -23.139 -6.366 47.376 1.00 78.75 105 ILE A C 1
ATOM 870 O O . ILE A 1 105 ? -23.774 -6.498 48.417 1.00 78.75 105 ILE A O 1
ATOM 874 N N . ILE A 1 106 ? -23.450 -7.055 46.272 1.00 74.31 106 ILE A N 1
ATOM 875 C CA . ILE A 1 106 ? -24.529 -8.052 46.241 1.00 74.31 106 ILE A CA 1
ATOM 876 C C . ILE A 1 106 ? -24.207 -9.234 47.163 1.00 74.31 106 ILE A C 1
ATOM 878 O O . ILE A 1 106 ? -25.089 -9.701 47.879 1.00 74.31 106 ILE A O 1
ATOM 882 N N . LEU A 1 107 ? -22.967 -9.727 47.150 1.00 76.88 107 LEU A N 1
ATOM 883 C CA . LEU A 1 107 ? -22.548 -10.827 48.019 1.00 76.88 107 LEU A CA 1
ATOM 884 C C . LEU A 1 107 ? -22.614 -10.439 49.496 1.00 76.88 107 LEU A C 1
ATOM 886 O O . LEU A 1 107 ? -23.119 -11.231 50.290 1.00 76.88 107 LEU A O 1
ATOM 890 N N . ASP A 1 108 ? -22.159 -9.237 49.843 1.00 77.19 108 ASP A N 1
ATOM 891 C CA . ASP A 1 108 ? -22.224 -8.703 51.204 1.00 77.19 108 ASP A CA 1
ATOM 892 C C . ASP A 1 108 ? -23.687 -8.576 51.653 1.00 77.19 108 ASP A C 1
ATOM 894 O O . ASP A 1 108 ? -24.068 -9.119 52.688 1.00 77.19 108 ASP A O 1
ATOM 898 N N . ALA A 1 109 ? -24.546 -7.994 50.808 1.00 72.44 109 ALA A N 1
ATOM 899 C CA . ALA A 1 109 ? -25.980 -7.881 51.068 1.00 72.44 109 ALA A CA 1
ATOM 900 C C . ALA A 1 109 ? -26.648 -9.245 51.296 1.00 72.44 109 ALA A C 1
ATOM 902 O O . ALA A 1 109 ? -27.452 -9.384 52.209 1.00 72.44 109 ALA A O 1
ATOM 903 N N . ILE A 1 110 ? -26.305 -10.265 50.499 1.00 71.88 110 ILE A N 1
ATOM 904 C CA . ILE A 1 110 ? -26.840 -11.626 50.654 1.00 71.88 110 ILE A CA 1
ATOM 905 C C . ILE A 1 110 ? -26.432 -12.250 51.998 1.00 71.88 110 ILE A C 1
ATOM 907 O O . ILE A 1 110 ? -27.202 -13.029 52.563 1.00 71.88 110 ILE A O 1
ATOM 911 N N . GLN A 1 111 ? -25.237 -11.947 52.514 1.00 71.75 111 GLN A N 1
ATOM 912 C CA . GLN A 1 111 ? -24.789 -12.477 53.805 1.00 71.75 111 GLN A CA 1
ATOM 913 C C . GLN A 1 111 ? -25.567 -11.899 54.989 1.00 71.75 111 GLN A C 1
ATOM 915 O O . GLN A 1 111 ? -25.728 -12.603 55.985 1.00 71.75 111 GLN A O 1
ATOM 920 N N . GLU A 1 112 ? -26.056 -10.666 54.868 1.00 72.62 112 GLU A N 1
ATOM 921 C CA . GLU A 1 112 ? -26.832 -9.981 55.906 1.00 72.62 112 GLU A CA 1
ATOM 922 C C . GLU A 1 112 ? -28.310 -10.397 55.935 1.00 72.62 112 GLU A C 1
ATOM 924 O O . GLU A 1 112 ? -29.007 -10.088 56.901 1.00 72.62 112 GLU A O 1
ATOM 929 N N . ILE A 1 113 ? -28.804 -11.118 54.919 1.00 69.75 113 ILE A N 1
ATOM 930 C CA . ILE A 1 113 ? -30.207 -11.543 54.879 1.00 69.75 113 ILE A CA 1
ATOM 931 C C . ILE A 1 113 ? -30.460 -12.599 55.972 1.00 69.75 113 ILE A C 1
ATOM 933 O O . ILE A 1 113 ? -29.855 -13.679 55.928 1.00 69.75 113 ILE A O 1
ATOM 937 N N . PRO A 1 114 ? -31.386 -12.348 56.917 1.00 65.56 114 PRO A N 1
ATOM 938 C CA . PRO A 1 114 ? -31.820 -13.359 57.872 1.00 65.56 114 PRO A CA 1
ATOM 939 C C . PRO A 1 114 ? -32.467 -14.523 57.112 1.00 65.56 114 PRO A C 1
ATOM 941 O O . PRO A 1 114 ? -33.366 -14.297 56.301 1.00 65.56 114 PRO A O 1
ATOM 944 N N . PHE A 1 115 ? -32.027 -15.759 57.354 1.00 70.19 115 PHE A N 1
ATOM 945 C CA . PHE A 1 115 ? -32.629 -16.943 56.739 1.00 70.19 115 PHE A CA 1
ATOM 946 C C . PHE A 1 115 ? -33.056 -17.949 57.808 1.00 70.19 115 PHE A C 1
ATOM 948 O O . PHE A 1 115 ? -32.393 -18.109 58.831 1.00 70.19 115 PHE A O 1
ATOM 955 N N . ASP A 1 116 ? -34.181 -18.607 57.553 1.00 68.19 116 ASP A N 1
ATOM 956 C CA . ASP A 1 116 ? -34.707 -19.685 58.382 1.00 68.19 116 ASP A CA 1
ATOM 957 C C . ASP A 1 116 ? -33.908 -20.977 58.125 1.00 68.19 116 ASP A C 1
ATOM 959 O O . ASP A 1 116 ? -33.752 -21.401 56.976 1.00 68.19 116 ASP A O 1
ATOM 963 N N . GLU A 1 117 ? -33.400 -21.610 59.188 1.00 69.75 117 GLU A N 1
ATOM 964 C CA . GLU A 1 117 ? -32.620 -22.857 59.121 1.00 69.75 117 GLU A CA 1
ATOM 965 C C . GLU A 1 117 ? -33.445 -24.062 58.623 1.00 69.75 117 GLU A C 1
ATOM 967 O O . GLU A 1 117 ? -32.883 -25.126 58.355 1.00 69.75 117 GLU A O 1
ATOM 972 N N . SER A 1 118 ? -34.764 -23.904 58.451 1.00 74.56 118 SER A N 1
ATOM 973 C CA . SER A 1 118 ? -35.655 -24.915 57.866 1.00 74.56 118 SER A CA 1
ATOM 974 C C . SER A 1 118 ? -35.346 -25.256 56.398 1.00 74.56 118 SER A C 1
ATOM 976 O O . SER A 1 118 ? -35.723 -26.331 55.921 1.00 74.56 118 SER A O 1
ATOM 978 N N . ILE A 1 119 ? -34.633 -24.379 55.681 1.00 76.31 119 ILE A N 1
ATOM 979 C CA . ILE A 1 119 ? -34.195 -24.580 54.294 1.00 76.31 119 ILE A CA 1
ATOM 980 C C . ILE A 1 119 ? -32.688 -24.367 54.145 1.00 76.31 119 ILE A C 1
ATOM 982 O O . ILE A 1 119 ? -32.043 -23.652 54.910 1.00 76.31 119 ILE A O 1
ATOM 986 N N . SER A 1 120 ? -32.095 -24.976 53.114 1.00 79.56 120 SER A N 1
ATOM 987 C CA . SER A 1 120 ? -30.675 -24.763 52.845 1.00 79.56 120 SER A CA 1
ATOM 988 C C . SER A 1 120 ? -30.419 -23.301 52.455 1.00 79.56 120 SER A C 1
ATOM 990 O O . SER A 1 120 ? -31.139 -22.721 51.638 1.00 79.56 120 SER A O 1
ATOM 992 N N . LYS A 1 121 ? -29.341 -22.709 52.987 1.00 73.75 121 LYS A N 1
ATOM 993 C CA . LYS A 1 121 ? -28.926 -21.332 52.660 1.00 73.75 121 LYS A CA 1
ATOM 994 C C . LYS A 1 121 ? -28.798 -21.114 51.147 1.00 73.75 121 LYS A C 1
ATOM 996 O O . LYS A 1 121 ? -29.115 -20.046 50.635 1.00 73.75 121 LYS A O 1
ATOM 1001 N N . ARG A 1 122 ? -28.375 -22.148 50.412 1.00 77.94 122 ARG A N 1
ATOM 1002 C CA . ARG A 1 122 ? -28.278 -22.122 48.949 1.00 77.94 122 ARG A CA 1
ATOM 1003 C C . ARG A 1 122 ? -29.648 -21.964 48.286 1.00 77.94 122 ARG A C 1
ATOM 1005 O O . ARG A 1 122 ? -29.780 -21.129 47.395 1.00 77.94 122 ARG A O 1
ATOM 1012 N N . ASP A 1 123 ? -30.646 -22.736 48.708 1.00 78.75 123 ASP A N 1
ATOM 1013 C CA . ASP A 1 123 ? -31.986 -22.691 48.111 1.00 78.75 123 ASP A CA 1
ATOM 1014 C C . ASP A 1 123 ? -32.712 -21.386 48.438 1.00 78.75 123 ASP A C 1
ATOM 1016 O O . ASP A 1 123 ? -33.386 -20.829 47.569 1.00 78.75 123 ASP A O 1
ATOM 1020 N N . PHE A 1 124 ? -32.512 -20.854 49.649 1.00 79.00 124 PHE A N 1
ATOM 1021 C CA . PHE A 1 124 ? -32.983 -19.522 50.026 1.00 79.00 124 PHE A CA 1
ATOM 1022 C C . PHE A 1 124 ? -32.430 -18.445 49.084 1.00 79.00 124 PHE A C 1
ATOM 1024 O O . PHE A 1 124 ? -33.197 -17.697 48.480 1.00 79.00 124 PHE A O 1
ATOM 1031 N N . ILE A 1 125 ? -31.106 -18.417 48.892 1.00 74.88 125 ILE A N 1
ATOM 1032 C CA . ILE A 1 125 ? -30.436 -17.428 48.036 1.00 74.88 125 ILE A CA 1
ATOM 1033 C C . ILE A 1 125 ? -30.930 -17.528 46.589 1.00 74.88 125 ILE A C 1
ATOM 1035 O O . ILE A 1 125 ? -31.232 -16.511 45.970 1.00 74.88 125 ILE A O 1
ATOM 1039 N N . VAL A 1 126 ? -31.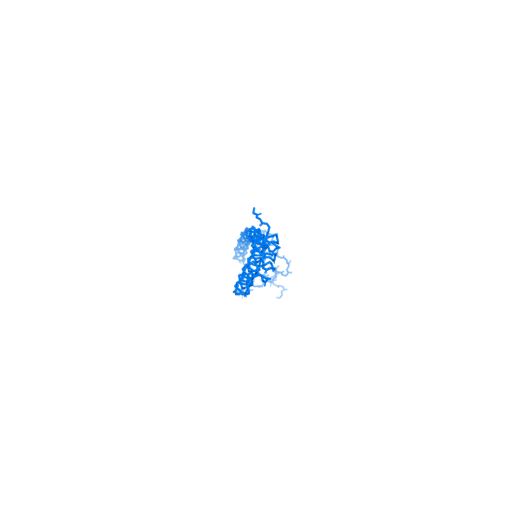053 -18.742 46.044 1.00 77.50 126 VAL A N 1
ATOM 1040 C CA . VAL A 1 126 ? -31.539 -18.949 44.670 1.00 77.50 126 VAL A CA 1
ATOM 1041 C C . VAL A 1 126 ? -32.980 -18.460 44.511 1.00 77.50 126 VAL A C 1
ATOM 1043 O O . VAL A 1 126 ? -33.290 -17.782 43.531 1.00 77.50 126 VAL A O 1
ATOM 1046 N N . ARG A 1 127 ? -33.862 -18.765 45.471 1.00 75.94 127 ARG A N 1
ATOM 1047 C CA . ARG A 1 127 ? -35.253 -18.287 45.461 1.00 75.94 127 ARG A CA 1
ATOM 1048 C C . ARG A 1 127 ? -35.329 -16.767 45.557 1.00 75.94 127 ARG A C 1
ATOM 1050 O O . ARG A 1 127 ? -36.037 -16.158 44.759 1.00 75.94 127 ARG A O 1
ATOM 1057 N N . TRP A 1 128 ? -34.562 -16.168 46.465 1.00 75.25 128 TRP A N 1
ATOM 1058 C CA . TRP A 1 128 ? -34.513 -14.721 46.651 1.00 75.25 128 TRP A CA 1
ATOM 1059 C C . TRP A 1 128 ? -34.013 -14.007 45.387 1.00 75.25 128 TRP A C 1
ATOM 1061 O O . TRP A 1 128 ? -34.690 -13.115 44.885 1.00 75.25 128 TRP A O 1
ATOM 1071 N N . ILE A 1 129 ? -32.902 -14.457 44.790 1.00 73.44 129 ILE A N 1
ATOM 1072 C CA . ILE A 1 129 ? -32.370 -13.882 43.542 1.00 73.44 129 ILE A CA 1
ATOM 1073 C C . ILE A 1 129 ? -33.402 -13.974 42.411 1.00 73.44 129 ILE A C 1
ATOM 1075 O O . ILE A 1 129 ? -33.663 -12.979 41.736 1.00 73.44 129 ILE A O 1
ATOM 1079 N N . ASN A 1 130 ? -34.020 -15.141 42.213 1.00 71.56 130 ASN A N 1
ATOM 1080 C CA . ASN A 1 130 ? -35.021 -15.328 41.160 1.00 71.56 130 ASN A CA 1
ATOM 1081 C C . ASN A 1 130 ? -36.254 -14.437 41.369 1.00 71.56 130 ASN A C 1
ATOM 1083 O O . ASN A 1 130 ? -36.761 -13.858 40.407 1.00 71.56 130 ASN A O 1
ATOM 1087 N N . GLN A 1 131 ? -36.700 -14.275 42.618 1.00 74.69 131 GLN A N 1
ATOM 1088 C CA . GLN A 1 131 ? -37.782 -13.358 42.963 1.00 74.69 131 GLN A CA 1
ATOM 1089 C C . GLN A 1 131 ? -37.403 -11.913 42.627 1.00 74.69 131 GLN A C 1
ATOM 1091 O O . GLN A 1 131 ? -38.163 -11.231 41.942 1.00 74.69 131 GLN A O 1
ATOM 1096 N N . LYS A 1 132 ? -36.214 -11.455 43.026 1.00 69.38 132 LYS A N 1
ATOM 1097 C CA . LYS A 1 132 ? -35.778 -10.078 42.764 1.00 69.38 132 LYS A CA 1
ATOM 1098 C C . LYS A 1 132 ? -35.569 -9.792 41.273 1.00 69.38 132 LYS A C 1
ATOM 1100 O O . LYS A 1 132 ? -35.896 -8.703 40.804 1.00 69.38 132 LYS A O 1
ATOM 1105 N N . ILE A 1 133 ? -35.078 -10.766 40.501 1.00 67.81 133 ILE A N 1
ATOM 1106 C CA . ILE A 1 133 ? -34.999 -10.665 39.033 1.00 67.81 133 ILE A CA 1
ATOM 1107 C C . ILE A 1 133 ? -36.404 -10.513 38.435 1.00 67.81 133 ILE A C 1
ATOM 1109 O O . ILE A 1 133 ? -36.594 -9.701 37.531 1.00 67.81 133 ILE A O 1
ATOM 1113 N N . SER A 1 134 ? -37.392 -11.247 38.958 1.00 66.50 134 SER A N 1
ATOM 1114 C CA . SER A 1 134 ? -38.776 -11.182 38.474 1.00 66.50 134 SER A CA 1
ATOM 1115 C C . SER A 1 134 ? -39.497 -9.871 38.815 1.00 66.50 134 SER A C 1
ATOM 1117 O O . SER A 1 134 ? -40.391 -9.468 38.075 1.00 66.50 134 SER A O 1
ATOM 1119 N N . THR A 1 135 ? -39.097 -9.180 39.890 1.00 68.12 135 THR A N 1
ATOM 1120 C CA . THR A 1 135 ? -39.739 -7.935 40.355 1.00 68.12 135 THR A CA 1
ATOM 1121 C C . THR A 1 135 ? -39.034 -6.656 39.894 1.00 68.12 135 THR A C 1
ATOM 1123 O O . THR A 1 135 ? -39.558 -5.569 40.117 1.00 68.12 135 THR A O 1
ATOM 1126 N N . GLY A 1 136 ? -37.880 -6.764 39.228 1.00 55.91 136 GLY A N 1
ATOM 1127 C CA . GLY A 1 136 ? -37.050 -5.621 38.840 1.00 55.91 136 GLY A CA 1
ATOM 1128 C C . GLY A 1 136 ? -36.115 -5.207 39.978 1.00 55.91 136 GLY A C 1
ATOM 1129 O O . GLY A 1 136 ? -36.531 -4.642 40.984 1.00 55.91 136 GLY A O 1
ATOM 1130 N N . LEU A 1 137 ? -34.829 -5.514 39.821 1.00 61.00 137 LEU A N 1
ATOM 1131 C CA . LEU A 1 137 ? -33.816 -5.395 40.869 1.00 61.00 137 LEU A CA 1
ATOM 1132 C C . LEU A 1 137 ? -33.402 -3.919 41.081 1.00 61.00 137 LEU A C 1
ATOM 1134 O O . LEU A 1 137 ? -32.580 -3.400 40.325 1.00 61.00 137 LEU A O 1
ATOM 1138 N N . ASN A 1 138 ? -33.922 -3.239 42.112 1.00 61.41 138 ASN A N 1
ATOM 1139 C CA . ASN A 1 138 ? -33.365 -1.967 42.602 1.00 61.41 138 ASN A CA 1
ATOM 1140 C C . ASN A 1 138 ? -32.700 -2.165 43.973 1.00 61.41 138 ASN A C 1
ATOM 1142 O O . ASN A 1 138 ? -33.270 -1.859 45.020 1.00 61.41 138 ASN A O 1
ATOM 1146 N N . CYS A 1 139 ? -31.466 -2.680 43.959 1.00 54.00 139 CYS A N 1
ATOM 1147 C CA . CYS A 1 139 ? -30.724 -3.061 45.167 1.00 54.00 139 CYS A CA 1
ATOM 1148 C C . CYS A 1 139 ? -30.598 -1.946 46.211 1.00 54.00 139 CYS A C 1
ATOM 1150 O O . CYS A 1 139 ? -30.484 -2.240 47.395 1.00 54.00 139 CYS A O 1
ATOM 1152 N N . LYS A 1 140 ? -30.584 -0.675 45.792 1.00 50.50 140 LYS A N 1
ATOM 1153 C CA . LYS A 1 140 ? -30.342 0.455 46.696 1.00 50.50 140 LYS A CA 1
ATOM 1154 C C . LYS A 1 140 ? -31.552 0.750 47.585 1.00 50.50 140 LYS A C 1
ATOM 1156 O O . LYS A 1 140 ? -31.393 0.923 48.787 1.00 50.50 140 LYS A O 1
ATOM 1161 N N . GLU A 1 141 ? -32.744 0.786 46.997 1.00 60.97 141 GLU A N 1
ATOM 1162 C CA . GLU A 1 141 ? -33.991 1.041 47.731 1.00 60.97 141 GLU A CA 1
ATOM 1163 C C . GLU A 1 141 ? -34.372 -0.154 48.613 1.00 60.97 141 GLU A C 1
ATOM 1165 O O . GLU A 1 141 ? -34.853 0.029 49.729 1.00 60.97 141 GLU A O 1
ATOM 1170 N N . GLU A 1 142 ? -34.093 -1.379 48.158 1.00 56.53 142 GLU A N 1
ATOM 1171 C CA . GLU A 1 142 ? -34.383 -2.585 48.938 1.00 56.53 142 GLU A CA 1
ATOM 1172 C C . GLU A 1 142 ? -33.458 -2.760 50.146 1.00 56.53 142 GLU A C 1
ATOM 1174 O O . GLU A 1 142 ? -33.939 -3.133 51.214 1.00 56.53 142 GLU A O 1
ATOM 1179 N N . LEU A 1 143 ? -32.163 -2.444 50.022 1.00 55.03 143 LEU A N 1
ATOM 1180 C CA . LEU A 1 143 ? -31.241 -2.449 51.164 1.00 55.03 143 LEU A CA 1
ATOM 1181 C C . LEU A 1 143 ? -31.626 -1.394 52.211 1.00 55.03 143 LEU A C 1
ATOM 1183 O O . LEU A 1 143 ? -31.601 -1.677 53.407 1.00 55.03 143 LEU A O 1
ATOM 1187 N N . GLU A 1 144 ? -32.037 -0.196 51.782 1.00 57.44 144 GLU A N 1
ATOM 1188 C CA . GLU A 1 144 ? -32.549 0.835 52.697 1.00 57.44 144 GLU A CA 1
ATOM 1189 C C . GLU A 1 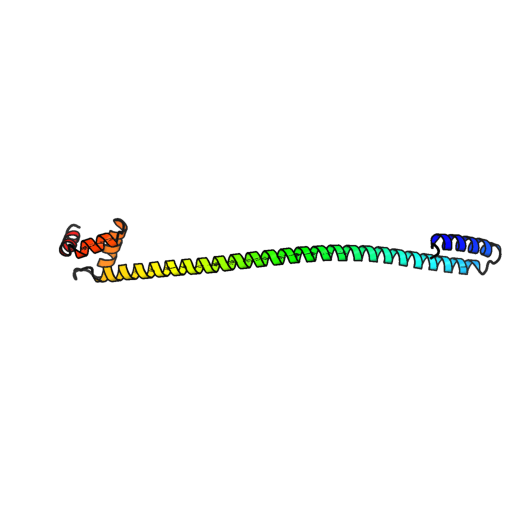144 ? -33.868 0.434 53.371 1.00 57.44 144 GLU A C 1
ATOM 1191 O O . GLU A 1 144 ? -34.095 0.798 54.526 1.00 57.44 144 GLU A O 1
ATOM 1196 N N . TYR A 1 145 ? -34.734 -0.311 52.679 1.00 61.84 145 TYR A N 1
ATOM 1197 C CA . TYR A 1 145 ? -35.993 -0.807 53.233 1.00 61.84 145 TYR A CA 1
ATOM 1198 C C . TYR A 1 145 ? -35.771 -1.931 54.256 1.00 61.84 145 TYR A C 1
ATOM 1200 O O . TYR A 1 145 ? -36.322 -1.878 55.355 1.00 61.84 145 TYR A O 1
ATOM 1208 N N . ILE A 1 146 ? -34.917 -2.906 53.933 1.00 60.38 146 ILE A N 1
ATOM 1209 C CA . ILE A 1 146 ? -34.570 -4.038 54.808 1.00 60.38 146 ILE A CA 1
ATOM 1210 C C . ILE A 1 146 ? -33.907 -3.556 56.103 1.00 60.38 146 ILE A C 1
ATOM 1212 O O . ILE A 1 146 ? -34.296 -3.994 57.182 1.00 60.38 146 ILE A O 1
ATOM 1216 N N . ASN A 1 147 ? -32.989 -2.586 56.021 1.00 56.09 147 ASN A N 1
ATOM 1217 C CA . ASN A 1 147 ? -32.361 -2.004 57.213 1.00 56.09 147 ASN A CA 1
ATOM 1218 C C . ASN A 1 147 ? -33.345 -1.259 58.130 1.00 56.09 147 ASN A C 1
ATOM 1220 O O . ASN A 1 147 ? -33.074 -1.102 59.318 1.00 56.09 147 ASN A O 1
ATOM 1224 N N . LYS A 1 148 ? -34.469 -0.767 57.595 1.00 63.62 148 LYS A N 1
ATOM 1225 C CA . LYS A 1 148 ? -35.486 -0.037 58.369 1.00 63.62 148 LYS A CA 1
ATOM 1226 C C . LYS A 1 148 ? -36.598 -0.930 58.918 1.00 63.62 148 LYS A C 1
ATOM 1228 O O . LYS A 1 148 ? -37.242 -0.527 59.883 1.00 63.62 148 LYS A O 1
ATOM 1233 N N . HIS A 1 149 ? -36.832 -2.099 58.319 1.00 57.03 149 HIS A N 1
ATOM 1234 C CA . HIS A 1 149 ? -37.936 -3.000 58.667 1.00 57.03 149 HIS A CA 1
ATOM 1235 C C . HIS A 1 149 ? -37.506 -4.479 58.641 1.00 57.03 149 HIS A C 1
ATOM 1237 O O . HIS A 1 149 ? -37.994 -5.245 57.803 1.00 57.03 149 HIS A O 1
ATOM 1243 N N . PRO A 1 150 ? -36.612 -4.907 59.553 1.00 53.50 150 PRO A N 1
ATOM 1244 C CA . PRO A 1 150 ? -36.101 -6.280 59.586 1.00 53.50 150 PRO A CA 1
ATOM 1245 C C . PRO A 1 150 ? -37.198 -7.329 59.848 1.00 53.50 150 PRO A C 1
ATOM 1247 O O . PRO A 1 150 ? -37.094 -8.461 59.380 1.00 53.50 150 PRO A O 1
ATOM 1250 N N . GLU A 1 151 ? -38.281 -6.953 60.532 1.00 55.06 151 GLU A N 1
ATOM 1251 C CA . GLU A 1 151 ? -39.406 -7.841 60.873 1.00 55.06 151 GLU A CA 1
ATOM 1252 C C . GLU A 1 151 ? -40.287 -8.256 59.676 1.00 55.06 151 GLU A C 1
ATOM 1254 O O . GLU A 1 151 ? -40.876 -9.336 59.689 1.00 55.06 151 GLU A O 1
ATOM 1259 N N . ASN A 1 152 ? -40.350 -7.457 58.606 1.00 54.25 152 ASN A N 1
ATOM 1260 C CA . ASN A 1 152 ? -41.265 -7.704 57.478 1.00 54.25 152 ASN A CA 1
ATOM 1261 C C . ASN A 1 152 ? -40.762 -8.765 56.482 1.00 54.25 152 ASN A C 1
ATOM 1263 O O . ASN A 1 152 ? -41.466 -9.118 55.536 1.00 54.25 152 ASN A O 1
ATOM 1267 N N . ILE A 1 153 ? -39.549 -9.286 56.678 1.00 54.19 153 ILE A N 1
ATOM 1268 C CA . ILE A 1 153 ? -38.948 -10.306 55.805 1.00 54.19 153 ILE A CA 1
ATOM 1269 C C . ILE A 1 153 ? -39.581 -11.686 56.055 1.00 54.19 153 ILE A C 1
ATOM 1271 O O . ILE A 1 153 ? -39.649 -12.511 55.147 1.00 54.19 153 ILE A O 1
ATOM 1275 N N . VAL A 1 154 ? -40.103 -11.922 57.263 1.00 49.19 154 VAL A N 1
ATOM 1276 C CA . VAL A 1 154 ? -40.635 -13.225 57.702 1.00 49.19 154 VAL A CA 1
ATOM 1277 C C . VAL A 1 154 ? -42.065 -13.478 57.200 1.00 49.19 154 VAL A C 1
ATOM 1279 O O . VAL A 1 154 ? -42.475 -14.623 57.018 1.00 49.19 154 VAL A O 1
ATOM 1282 N N . GLU A 1 155 ? -42.842 -12.429 56.917 1.00 41.94 155 GLU A N 1
ATOM 1283 C CA . GLU A 1 155 ? -44.251 -12.585 56.522 1.00 41.94 155 GLU A CA 1
ATOM 1284 C C . GLU A 1 155 ? -44.448 -12.901 55.033 1.00 41.94 155 GLU A C 1
ATOM 1286 O O . GLU A 1 155 ? -45.496 -13.420 54.647 1.00 41.94 155 GLU A O 1
ATOM 1291 N N . SER A 1 156 ? -43.444 -12.668 54.179 1.00 43.09 156 SER A N 1
ATOM 1292 C CA . SER A 1 156 ? -43.571 -12.957 52.739 1.00 43.09 156 SER A CA 1
ATOM 1293 C C . SER A 1 156 ? -43.396 -14.443 52.394 1.00 43.09 156 SER A C 1
ATOM 1295 O O . SER A 1 156 ? -43.674 -14.838 51.264 1.00 43.09 156 SER A O 1
ATOM 1297 N N . THR A 1 157 ? -42.947 -15.271 53.344 1.00 42.81 157 THR A N 1
ATOM 1298 C CA . THR A 1 157 ? -42.698 -16.711 53.150 1.00 42.81 157 THR A CA 1
ATOM 1299 C C . THR A 1 157 ? -43.837 -17.622 53.610 1.00 42.81 157 THR A C 1
ATOM 1301 O O . THR A 1 157 ? -43.802 -18.806 53.297 1.00 42.81 157 THR A O 1
ATOM 1304 N N . ASN A 1 158 ? -44.865 -17.101 54.291 1.00 33.16 158 ASN A N 1
ATOM 1305 C CA . ASN A 1 158 ? -45.963 -17.915 54.844 1.00 33.16 158 ASN A CA 1
ATOM 1306 C C . ASN A 1 158 ? -47.219 -18.010 53.955 1.00 33.16 158 ASN A C 1
ATOM 1308 O O . ASN A 1 158 ? -48.213 -18.586 54.385 1.00 33.16 158 ASN A O 1
ATOM 1312 N N . ASN A 1 159 ? -47.198 -17.465 52.734 1.00 36.50 159 ASN A N 1
ATOM 1313 C CA . ASN A 1 159 ? -48.370 -17.428 51.846 1.00 36.50 159 ASN A CA 1
ATOM 1314 C C . ASN A 1 159 ? -48.153 -18.079 50.466 1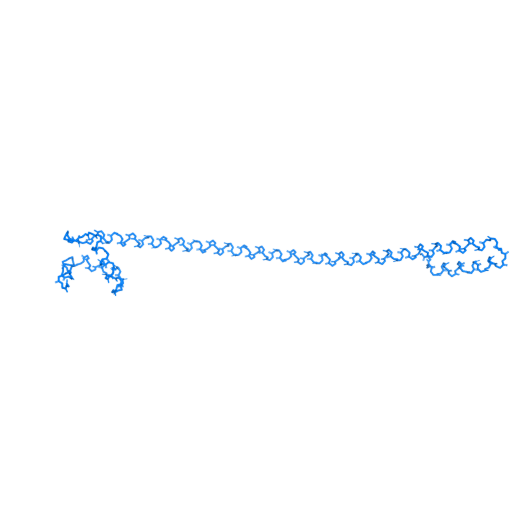.00 36.50 159 ASN A C 1
ATOM 1316 O O . ASN A 1 159 ? -48.758 -17.626 49.494 1.00 36.50 159 ASN A O 1
ATOM 1320 N N . ILE A 1 160 ? -47.335 -19.139 50.365 1.00 34.78 160 ILE A N 1
ATOM 1321 C CA . ILE A 1 160 ? -47.375 -20.103 49.241 1.00 34.78 160 ILE A CA 1
ATOM 1322 C C . ILE A 1 160 ? -47.104 -21.519 49.749 1.00 34.78 160 ILE A C 1
ATOM 1324 O O . ILE A 1 160 ? -46.016 -21.728 50.328 1.00 34.78 160 ILE A O 1
#

Solvent-accessible surface area (backbone atoms only — not comparable to full-atom values): 9176 Å² total; per-residue (Å²): 134,83,56,68,67,60,55,49,53,53,50,49,53,53,45,53,59,36,46,76,76,36,75,83,52,31,64,56,52,53,51,51,52,52,53,50,52,52,55,50,51,54,49,53,52,51,53,50,53,49,51,54,49,52,51,50,52,52,53,51,51,52,52,51,55,51,51,53,53,52,53,52,54,48,53,54,51,50,51,56,49,51,55,50,50,55,50,52,52,50,55,50,51,53,52,52,49,52,50,50,55,52,50,48,53,52,53,55,54,59,70,70,55,88,75,67,85,91,51,58,72,66,59,52,51,53,51,52,52,53,51,39,63,76,70,61,76,55,67,69,64,51,53,57,47,45,77,74,42,69,76,66,66,68,67,76,68,77,79,123

Organism: Rozella allomycis (strain CSF55) (NCBI:txid988480)

Foldseek 3Di:
DDDPVVVLVVLVVVLVVCVVPPVVCNVVSVVVSVVVVVVVVVVVVVVVVVVVVVVVVVVVVVVVVVVVVVVVVVVVVVVVVVVVVVVVVVVVVVVVVVVVVVVVVVVVLLVPQDDDPVDDSVVVSVVVVVVCVVVPPPPVVVSVVCVVCVPVVVVVPPPD